Protein AF-A0A3C0M793-F1 (afdb_monomer_lite)

Foldseek 3Di:
DDPPFAEEEADDDPVQVVCVVVPHPHYYYLVVLVCVVVVDDPGPHYHYDPVRCVSNVD

Sequence (58 aa):
TGKTVRVGVFAKGAKADEAKAAGADVVGAEDLAEIVQKGTIDFDRCIATPDMMGLVGR

pLDDT: mean 80.67, std 8.55, range [46.53, 88.94]

Structure (mmCIF, N/CA/C/O backbone):
data_AF-A0A3C0M793-F1
#
_entry.id   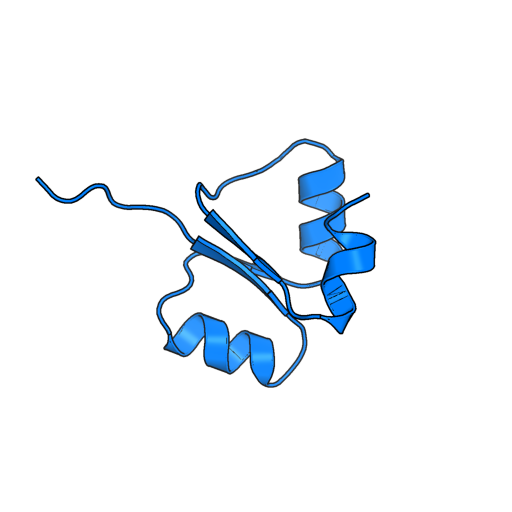AF-A0A3C0M793-F1
#
loop_
_atom_site.group_PDB
_atom_site.id
_atom_site.type_symbol
_atom_site.label_atom_id
_atom_site.label_alt_id
_atom_site.label_comp_id
_atom_site.label_asym_id
_atom_site.label_entity_id
_atom_site.label_seq_id
_atom_site.pdbx_PDB_ins_code
_atom_site.Cartn_x
_atom_site.Cartn_y
_atom_site.Cartn_z
_atom_site.occupancy
_atom_site.B_iso_or_equiv
_atom_site.auth_seq_id
_atom_site.auth_comp_id
_atom_site.auth_asym_id
_atom_site.auth_atom_id
_atom_site.pdbx_PDB_model_num
ATOM 1 N N . THR A 1 1 ? -19.603 -10.956 14.868 1.00 46.53 1 THR A N 1
ATOM 2 C CA . THR A 1 1 ? -19.724 -9.626 14.233 1.00 46.53 1 THR A CA 1
ATOM 3 C C . THR A 1 1 ? -18.387 -9.281 13.605 1.00 46.53 1 THR A C 1
ATOM 5 O O . THR A 1 1 ? -17.484 -8.828 14.294 1.00 46.53 1 THR A O 1
ATOM 8 N N . GLY A 1 2 ? -18.198 -9.641 12.332 1.00 54.41 2 GLY A N 1
ATOM 9 C CA . GLY A 1 2 ? -16.923 -9.441 11.639 1.00 54.41 2 GLY A CA 1
ATOM 10 C C . GLY A 1 2 ? -16.705 -7.960 11.359 1.00 54.41 2 GLY A C 1
ATOM 11 O O . GLY A 1 2 ? -17.565 -7.328 10.755 1.00 54.41 2 GLY A O 1
ATOM 12 N N . LYS A 1 3 ? -15.590 -7.392 11.823 1.00 59.97 3 LYS A N 1
ATOM 13 C CA . LYS A 1 3 ? -15.148 -6.078 11.350 1.00 59.9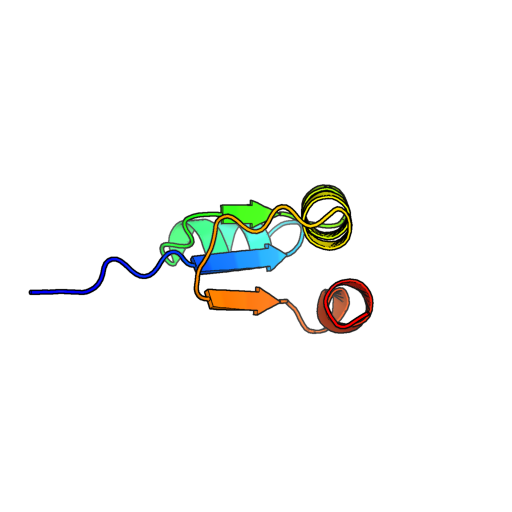7 3 LYS A CA 1
ATOM 14 C C . LYS A 1 3 ? -14.890 -6.198 9.850 1.00 59.97 3 LYS A C 1
ATOM 16 O O . LYS A 1 3 ? -14.006 -6.953 9.456 1.00 59.97 3 LYS A O 1
ATOM 21 N N . THR A 1 4 ? -15.650 -5.474 9.036 1.00 69.88 4 THR A N 1
ATOM 22 C CA . THR A 1 4 ? -15.320 -5.256 7.625 1.00 69.88 4 THR A CA 1
ATOM 23 C C . THR A 1 4 ? -14.106 -4.334 7.597 1.00 69.88 4 THR A C 1
ATOM 25 O O . THR A 1 4 ? -14.249 -3.122 7.708 1.00 69.88 4 THR A O 1
ATOM 28 N N . VAL A 1 5 ? -12.910 -4.920 7.600 1.00 82.31 5 VAL A N 1
ATOM 29 C CA . VAL A 1 5 ? -11.646 -4.182 7.507 1.00 82.31 5 VAL A CA 1
ATOM 30 C C . VAL A 1 5 ? -11.429 -3.865 6.039 1.00 82.31 5 VAL A C 1
ATOM 32 O O . VAL A 1 5 ? -11.329 -4.800 5.248 1.00 82.31 5 VAL A O 1
ATOM 35 N N . ARG A 1 6 ? -11.349 -2.582 5.681 1.00 87.19 6 ARG A N 1
ATOM 36 C CA . ARG A 1 6 ? -11.035 -2.195 4.304 1.00 87.19 6 ARG A CA 1
ATOM 37 C C . ARG A 1 6 ? -9.539 -2.307 4.054 1.00 87.19 6 ARG A C 1
ATOM 39 O O . ARG A 1 6 ? -8.743 -1.730 4.802 1.00 87.19 6 ARG A O 1
ATOM 46 N N . VAL A 1 7 ? -9.152 -3.028 3.008 1.00 88.19 7 VAL A N 1
ATOM 47 C CA . VAL A 1 7 ? -7.746 -3.259 2.652 1.00 88.19 7 VAL A CA 1
ATOM 48 C C . VAL A 1 7 ? -7.369 -2.447 1.414 1.00 88.19 7 VAL A C 1
ATOM 50 O O . VAL A 1 7 ? -7.904 -2.655 0.327 1.00 88.19 7 VAL A O 1
ATOM 53 N N . GLY A 1 8 ? -6.416 -1.533 1.592 1.00 88.94 8 GLY A N 1
ATOM 54 C CA . GLY A 1 8 ? -5.770 -0.769 0.535 1.00 88.94 8 GLY A CA 1
ATOM 55 C C . GLY A 1 8 ? -4.439 -1.398 0.141 1.00 88.94 8 GLY A C 1
ATOM 56 O O . GLY A 1 8 ? -3.584 -1.625 0.999 1.00 88.94 8 GLY A O 1
ATOM 57 N N . VAL A 1 9 ? -4.250 -1.670 -1.149 1.00 88.38 9 VAL A N 1
ATOM 58 C CA . VAL A 1 9 ? -3.026 -2.247 -1.700 1.00 88.38 9 VAL A CA 1
ATOM 59 C C . VAL A 1 9 ? -2.361 -1.292 -2.687 1.00 88.38 9 VAL A C 1
ATOM 61 O O . VAL A 1 9 ? -2.952 -0.898 -3.690 1.00 88.38 9 VAL A O 1
ATOM 64 N N . PHE A 1 10 ? -1.099 -0.962 -2.426 1.00 87.38 10 PHE A N 1
ATOM 65 C CA . PHE A 1 10 ? -0.255 -0.171 -3.311 1.00 87.38 10 PHE A CA 1
ATOM 66 C C . PHE A 1 10 ? 0.569 -1.095 -4.204 1.00 87.38 10 PHE A C 1
ATOM 68 O O . PHE A 1 10 ? 1.551 -1.690 -3.755 1.00 87.38 10 PHE A O 1
ATOM 75 N N . ALA A 1 11 ? 0.145 -1.245 -5.456 1.00 86.56 11 ALA A N 1
ATOM 76 C CA . ALA A 1 11 ? 0.758 -2.129 -6.439 1.00 86.56 11 ALA A CA 1
ATOM 77 C C . ALA A 1 11 ? 0.519 -1.621 -7.872 1.00 86.56 11 ALA A C 1
ATOM 79 O O . ALA A 1 11 ? -0.477 -0.959 -8.159 1.00 86.56 11 ALA A O 1
ATOM 80 N N . LYS A 1 12 ? 1.425 -1.967 -8.793 1.00 83.25 12 LYS A N 1
ATOM 81 C CA . LYS A 1 12 ? 1.316 -1.697 -10.240 1.00 83.25 12 LYS A CA 1
ATOM 82 C C . LYS A 1 12 ? 1.247 -3.002 -11.036 1.00 83.25 12 LYS A C 1
ATOM 84 O O . LYS A 1 12 ? 1.834 -4.008 -10.636 1.00 83.25 12 LYS A O 1
ATOM 89 N N . GLY A 1 13 ? 0.595 -2.952 -12.199 1.00 84.12 13 GLY A N 1
ATOM 90 C CA . GLY A 1 13 ? 0.558 -4.059 -13.163 1.00 84.12 13 GLY A CA 1
ATOM 91 C C . GLY A 1 13 ? -0.041 -5.340 -12.576 1.00 84.12 13 GLY A C 1
ATOM 92 O O . GLY A 1 13 ? -1.018 -5.278 -11.839 1.00 84.12 13 GLY A O 1
ATOM 93 N N . ALA A 1 14 ? 0.584 -6.490 -12.846 1.00 85.88 14 ALA A N 1
ATOM 94 C CA . ALA A 1 14 ? 0.082 -7.809 -12.437 1.00 85.88 14 ALA A CA 1
ATOM 95 C C . ALA A 1 14 ? -0.186 -7.937 -10.925 1.00 85.88 14 ALA A C 1
ATOM 97 O O . ALA A 1 14 ? -1.162 -8.556 -10.513 1.00 85.88 14 ALA A O 1
ATOM 98 N N . LYS A 1 15 ? 0.622 -7.274 -10.088 1.00 83.81 15 LYS A N 1
ATOM 99 C CA . LYS A 1 15 ? 0.433 -7.299 -8.631 1.00 83.81 15 LYS A CA 1
ATOM 100 C C . LYS A 1 15 ? -0.826 -6.558 -8.177 1.00 83.81 15 LYS A C 1
ATOM 102 O O . LYS A 1 15 ? -1.369 -6.878 -7.125 1.00 83.81 15 LYS A O 1
ATOM 107 N N . ALA A 1 16 ? -1.289 -5.572 -8.947 1.00 84.75 16 ALA A N 1
ATOM 108 C CA . ALA A 1 16 ? -2.551 -4.895 -8.672 1.00 84.75 16 ALA A CA 1
ATOM 109 C C . ALA A 1 16 ? -3.740 -5.826 -8.947 1.00 84.75 16 ALA A C 1
ATOM 111 O O . ALA A 1 16 ? -4.690 -5.867 -8.167 1.00 84.75 16 ALA A O 1
ATOM 112 N N . ASP A 1 17 ? -3.671 -6.606 -10.023 1.00 87.06 17 ASP A N 1
ATOM 113 C CA . ASP A 1 17 ? -4.713 -7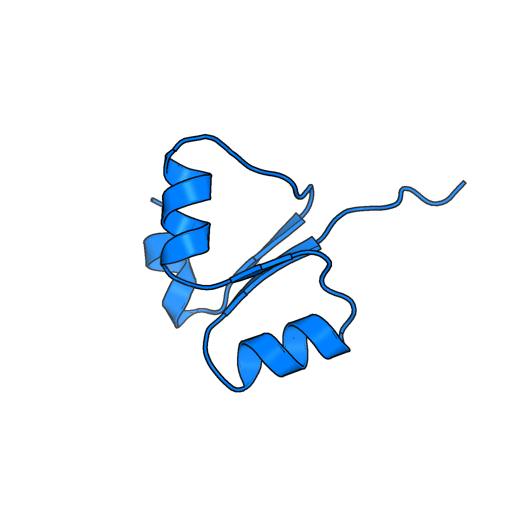.576 -10.360 1.00 87.06 17 ASP A CA 1
ATOM 114 C C . ASP A 1 17 ? -4.749 -8.735 -9.357 1.00 87.06 17 ASP A C 1
ATOM 116 O O . ASP A 1 17 ? -5.826 -9.114 -8.898 1.00 87.06 17 ASP A O 1
ATOM 120 N N . GLU A 1 18 ? -3.584 -9.226 -8.920 1.00 86.94 18 GLU A N 1
ATOM 121 C CA . GLU A 1 18 ? -3.481 -10.201 -7.826 1.00 86.94 18 GLU A CA 1
ATOM 122 C C . GLU A 1 18 ? -4.071 -9.659 -6.517 1.00 86.94 18 GLU A C 1
ATOM 124 O O . GLU A 1 18 ? -4.802 -10.367 -5.825 1.00 86.94 18 GLU A O 1
ATOM 129 N N . ALA A 1 19 ? -3.813 -8.390 -6.190 1.00 85.44 19 ALA A N 1
ATOM 130 C CA . ALA A 1 19 ? -4.366 -7.750 -5.002 1.00 85.44 19 ALA A CA 1
ATOM 131 C C . ALA A 1 19 ? -5.896 -7.641 -5.058 1.00 85.44 19 ALA A C 1
ATOM 133 O O . ALA A 1 19 ? -6.573 -7.964 -4.081 1.00 85.44 19 ALA A O 1
ATOM 134 N N . LYS A 1 20 ? -6.455 -7.245 -6.209 1.00 84.94 20 LYS A N 1
ATOM 135 C CA . LYS A 1 20 ? -7.911 -7.223 -6.417 1.00 84.94 20 LYS A CA 1
ATOM 136 C C . LYS A 1 20 ? -8.507 -8.624 -6.292 1.00 84.94 20 LYS A C 1
ATOM 138 O O . LYS A 1 20 ? -9.519 -8.796 -5.619 1.00 84.94 20 LYS A O 1
ATOM 143 N N . ALA A 1 21 ? -7.862 -9.631 -6.883 1.00 85.88 21 ALA A N 1
ATOM 144 C CA . ALA A 1 21 ? -8.299 -11.024 -6.799 1.00 85.88 21 ALA A CA 1
ATOM 145 C C . ALA A 1 21 ? -8.233 -11.587 -5.367 1.00 85.88 21 ALA A C 1
ATOM 147 O O . ALA A 1 21 ? -9.065 -12.410 -4.993 1.00 85.88 21 ALA A O 1
ATOM 148 N N . ALA A 1 22 ? -7.289 -11.115 -4.550 1.00 85.56 22 ALA A N 1
ATOM 149 C CA . ALA A 1 22 ? -7.161 -11.477 -3.140 1.00 85.56 22 ALA A CA 1
ATOM 150 C C . ALA A 1 22 ? -8.209 -10.809 -2.224 1.00 85.56 22 ALA A C 1
ATOM 152 O O . ALA A 1 22 ? -8.253 -11.117 -1.033 1.00 85.56 22 ALA A O 1
ATOM 153 N N . GLY A 1 23 ? -9.053 -9.916 -2.757 1.00 82.50 23 GLY A N 1
ATOM 154 C CA . GLY A 1 23 ? -10.087 -9.219 -1.992 1.00 82.50 23 GLY A CA 1
ATOM 155 C C . GLY A 1 23 ? -9.639 -7.877 -1.414 1.00 82.50 23 GLY A C 1
ATOM 156 O O . GLY A 1 23 ? -10.145 -7.468 -0.374 1.00 82.50 23 GLY A O 1
ATOM 157 N N . ALA A 1 24 ? -8.686 -7.196 -2.054 1.00 85.50 24 ALA A N 1
ATOM 158 C CA . ALA A 1 24 ? -8.396 -5.804 -1.735 1.00 85.50 24 ALA A CA 1
ATOM 159 C C . ALA A 1 24 ? -9.550 -4.888 -2.166 1.00 85.50 24 ALA A C 1
ATOM 161 O O . ALA A 1 24 ? -9.972 -4.919 -3.323 1.00 85.50 24 ALA A O 1
ATOM 162 N N . ASP A 1 25 ? -10.014 -4.036 -1.254 1.00 87.31 25 ASP A N 1
ATOM 163 C CA . ASP A 1 25 ? -11.061 -3.046 -1.521 1.00 87.31 25 ASP A CA 1
ATOM 164 C C . ASP A 1 25 ? -10.554 -1.899 -2.398 1.00 87.31 25 ASP A C 1
ATOM 166 O O . ASP A 1 25 ? -11.261 -1.408 -3.278 1.00 87.31 25 ASP A O 1
ATOM 170 N N . VAL A 1 26 ? -9.317 -1.459 -2.157 1.00 85.50 26 VAL A N 1
ATOM 171 C CA . VAL A 1 26 ? -8.706 -0.328 -2.858 1.00 85.50 26 VAL A CA 1
ATOM 172 C C . VAL A 1 26 ? -7.357 -0.772 -3.390 1.00 85.50 26 VAL A C 1
ATOM 174 O O . VAL A 1 26 ? -6.514 -1.225 -2.627 1.00 85.50 26 VAL A O 1
ATOM 177 N N . VAL A 1 27 ? -7.126 -0.640 -4.695 1.00 86.62 27 VAL A N 1
ATOM 178 C CA . VAL A 1 27 ? -5.832 -0.965 -5.304 1.00 86.62 27 VAL A CA 1
ATOM 179 C C . VAL A 1 27 ? -5.371 0.191 -6.169 1.00 86.62 27 VAL A C 1
ATOM 181 O O . VAL A 1 27 ? -6.117 0.647 -7.035 1.00 86.62 27 VAL A O 1
ATOM 184 N N . GLY A 1 28 ? -4.142 0.652 -5.952 1.00 84.25 28 GLY A N 1
ATOM 185 C CA . GLY A 1 28 ? -3.598 1.787 -6.684 1.00 84.25 28 GLY A CA 1
ATOM 186 C C . GLY A 1 28 ? -2.082 1.887 -6.626 1.00 84.25 28 GLY A C 1
ATOM 187 O O . GLY A 1 28 ? -1.407 1.080 -6.001 1.00 84.25 28 GLY A O 1
ATOM 188 N N . ALA A 1 29 ? -1.549 2.878 -7.325 1.00 82.19 29 ALA A N 1
ATOM 189 C CA . ALA A 1 29 ? -0.122 3.064 -7.536 1.00 82.19 29 ALA A CA 1
ATOM 190 C C . ALA A 1 29 ? 0.302 4.463 -7.058 1.00 82.19 29 ALA A C 1
ATOM 192 O O . ALA A 1 29 ? 0.009 4.844 -5.928 1.00 82.19 29 ALA A O 1
ATOM 193 N N . GLU A 1 30 ? 0.961 5.237 -7.919 1.00 81.88 30 GLU A N 1
ATOM 194 C CA . GLU A 1 30 ? 1.408 6.603 -7.625 1.00 81.88 30 GLU A CA 1
ATOM 195 C C . GLU A 1 30 ? 0.238 7.555 -7.361 1.00 81.88 30 GLU A C 1
ATOM 197 O O . GLU A 1 30 ? 0.288 8.310 -6.395 1.00 81.88 30 GLU A O 1
ATOM 202 N N . ASP A 1 31 ? -0.851 7.448 -8.126 1.00 82.38 31 ASP 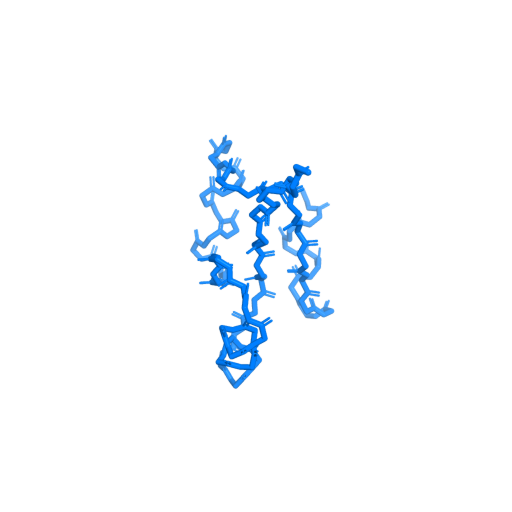A N 1
ATOM 203 C CA . ASP A 1 31 ? -2.024 8.316 -7.958 1.00 82.38 31 ASP A CA 1
ATOM 204 C C . ASP A 1 31 ? -2.684 8.135 -6.584 1.00 82.38 31 ASP A C 1
ATOM 206 O O . ASP A 1 31 ? -3.063 9.098 -5.918 1.00 82.38 31 ASP A O 1
ATOM 210 N N . LEU A 1 32 ? -2.787 6.883 -6.124 1.00 81.62 32 LEU A N 1
ATOM 211 C CA . LEU A 1 32 ? -3.344 6.568 -4.811 1.00 81.62 32 LEU A CA 1
ATOM 212 C C . LEU A 1 32 ? -2.397 7.021 -3.695 1.00 81.62 32 LEU A C 1
ATOM 214 O O . LEU A 1 32 ? -2.855 7.527 -2.674 1.00 81.62 32 LEU A O 1
ATOM 218 N N . ALA A 1 33 ? -1.084 6.870 -3.892 1.00 80.94 33 ALA A N 1
ATOM 219 C CA . ALA A 1 33 ? -0.084 7.346 -2.943 1.00 80.94 33 ALA A CA 1
ATOM 220 C C . ALA A 1 33 ? -0.127 8.874 -2.79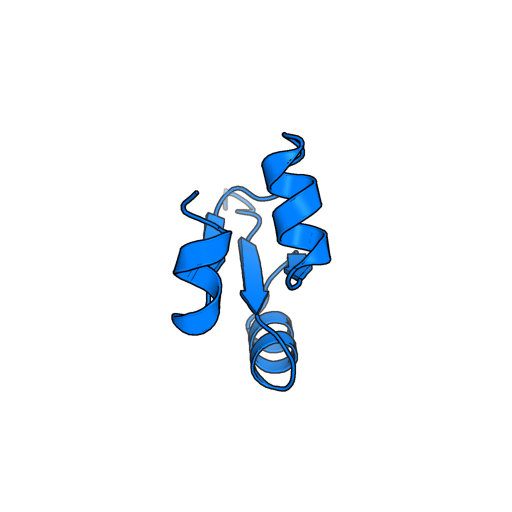5 1.00 80.94 33 ALA A C 1
ATOM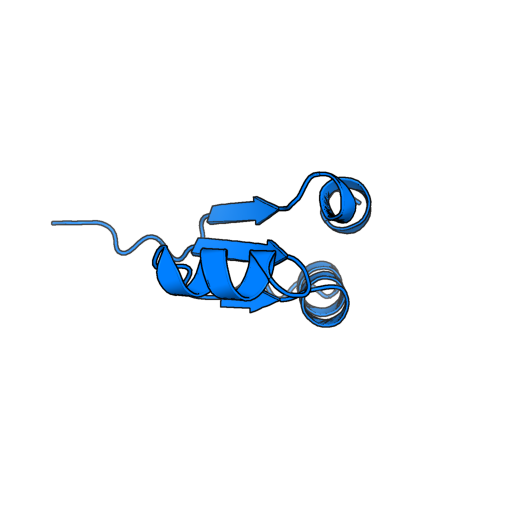 222 O O . ALA A 1 33 ? -0.064 9.370 -1.674 1.00 80.94 33 ALA A O 1
ATOM 223 N N . GLU A 1 34 ? -0.321 9.623 -3.882 1.00 84.00 34 GLU A N 1
ATOM 224 C CA . GLU A 1 34 ? -0.533 11.072 -3.820 1.00 84.00 34 GLU A CA 1
ATOM 225 C C . GLU A 1 34 ? -1.812 11.457 -3.066 1.00 84.00 34 GLU A C 1
ATOM 227 O O . GLU A 1 34 ? -1.800 12.403 -2.280 1.00 84.00 34 GLU A O 1
ATOM 232 N N . ILE A 1 35 ? -2.924 10.753 -3.295 1.00 82.06 35 ILE A N 1
ATOM 233 C CA . ILE A 1 35 ? -4.201 10.996 -2.597 1.00 82.06 35 ILE A CA 1
ATOM 234 C C . ILE A 1 35 ? -4.049 10.746 -1.088 1.00 82.06 35 ILE A C 1
ATOM 236 O O . ILE A 1 35 ? -4.522 11.534 -0.263 1.00 82.06 35 ILE A O 1
ATOM 240 N N . VAL A 1 36 ? -3.319 9.691 -0.735 1.00 83.19 36 VAL A N 1
ATOM 241 C CA . VAL A 1 36 ? -3.002 9.319 0.648 1.00 83.19 36 VAL A CA 1
ATOM 242 C C . VAL A 1 36 ? -2.068 10.341 1.294 1.00 83.19 36 VAL A C 1
ATOM 244 O O . VAL A 1 36 ? -2.333 10.773 2.414 1.00 83.19 36 VAL A O 1
ATOM 247 N N . GLN A 1 37 ? -1.054 10.831 0.573 1.00 78.38 37 GLN A N 1
ATOM 248 C CA . GLN A 1 37 ? -0.198 11.939 1.024 1.00 78.38 37 GLN A CA 1
ATOM 249 C C . GLN A 1 37 ? -0.973 13.256 1.188 1.00 78.38 37 GLN A C 1
ATOM 251 O O . GLN A 1 37 ? -0.653 14.057 2.063 1.00 78.38 37 GLN A O 1
ATOM 256 N N . LYS A 1 38 ? -2.029 13.475 0.396 1.00 83.12 38 LYS A N 1
ATOM 257 C CA . LYS A 1 38 ? -2.957 14.611 0.545 1.00 83.12 38 LYS A CA 1
ATOM 258 C C . LYS A 1 38 ? -3.916 14.450 1.737 1.00 83.12 38 LYS A C 1
ATOM 260 O O . LYS A 1 38 ? -4.718 15.345 1.989 1.00 83.12 38 LYS A O 1
ATOM 265 N N . GLY A 1 39 ? -3.826 13.347 2.485 1.00 79.31 39 GLY A N 1
ATOM 266 C CA . GLY A 1 39 ? -4.578 13.100 3.718 1.00 79.31 39 GLY A CA 1
ATOM 267 C C . GLY A 1 39 ? -5.885 12.330 3.529 1.00 79.31 39 GLY A C 1
ATOM 268 O O . GLY A 1 39 ? -6.662 12.221 4.473 1.00 79.31 39 GLY A O 1
ATOM 269 N N . THR A 1 40 ? -6.147 11.793 2.335 1.00 77.38 40 THR A N 1
ATOM 270 C CA . THR A 1 40 ? -7.347 10.986 2.070 1.00 77.38 40 THR A CA 1
ATOM 271 C C . THR A 1 40 ? -6.988 9.504 2.120 1.00 77.38 40 THR A C 1
ATOM 273 O O . THR A 1 40 ? -6.329 8.984 1.222 1.00 77.38 40 THR A O 1
ATOM 276 N N . ILE A 1 41 ? -7.406 8.824 3.189 1.00 81.69 41 ILE A N 1
ATOM 277 C CA . ILE A 1 41 ? -7.176 7.391 3.405 1.00 81.69 41 ILE A CA 1
ATOM 278 C C . ILE A 1 41 ? -8.526 6.721 3.665 1.00 81.69 41 ILE A C 1
ATOM 280 O O . ILE A 1 41 ? -9.126 6.921 4.716 1.00 81.69 41 ILE A O 1
ATOM 284 N N . ASP A 1 42 ? -8.989 5.914 2.711 1.00 80.31 42 ASP A N 1
ATOM 285 C CA . ASP A 1 42 ? -10.295 5.230 2.751 1.00 80.31 42 ASP A CA 1
ATOM 286 C C . ASP A 1 42 ? -10.208 3.742 3.150 1.00 80.31 42 ASP A C 1
ATOM 288 O O . ASP A 1 42 ? -11.160 2.973 2.974 1.00 80.31 42 ASP A O 1
ATOM 292 N N . PHE A 1 43 ? -9.062 3.316 3.684 1.00 85.56 43 PHE A N 1
ATOM 293 C CA . PHE A 1 43 ? -8.796 1.940 4.097 1.00 85.56 43 PHE A CA 1
ATOM 294 C C . PHE A 1 43 ? -8.205 1.871 5.510 1.00 85.56 43 PHE A C 1
ATOM 296 O O . PHE A 1 43 ? -7.472 2.754 5.946 1.00 85.56 43 PHE A O 1
ATOM 303 N N . ASP A 1 44 ? -8.484 0.775 6.210 1.00 85.50 44 ASP A N 1
ATOM 304 C CA . ASP A 1 44 ? -7.987 0.522 7.566 1.00 85.50 44 ASP A CA 1
ATOM 305 C C . ASP A 1 44 ? -6.625 -0.187 7.558 1.00 85.50 44 ASP A C 1
ATOM 307 O O . ASP A 1 44 ? -5.842 -0.100 8.508 1.00 85.50 44 ASP A O 1
ATOM 311 N N . ARG A 1 45 ? -6.345 -0.944 6.490 1.00 83.75 45 ARG A N 1
ATOM 312 C CA . ARG A 1 45 ? -5.138 -1.761 6.346 1.00 83.75 45 ARG A CA 1
ATOM 313 C C . ARG A 1 45 ? -4.413 -1.405 5.054 1.00 83.75 45 ARG A C 1
ATOM 315 O O . ARG A 1 45 ? -4.982 -1.537 3.981 1.00 83.75 45 ARG A O 1
ATOM 322 N N . CYS A 1 46 ? -3.149 -1.006 5.166 1.00 84.00 46 CYS A N 1
ATOM 323 C CA . CYS A 1 46 ? -2.251 -0.767 4.038 1.00 84.00 46 CYS A CA 1
ATOM 324 C C . CYS A 1 46 ? -1.399 -2.011 3.764 1.00 84.00 46 CYS A C 1
ATOM 326 O O . CYS A 1 46 ? -0.795 -2.566 4.686 1.00 84.00 46 CYS A O 1
ATOM 328 N N . ILE A 1 47 ? -1.315 -2.417 2.501 1.00 85.56 47 ILE A N 1
ATOM 329 C CA . ILE A 1 47 ? -0.328 -3.369 1.991 1.00 85.56 47 ILE A CA 1
ATOM 330 C C . ILE A 1 47 ? 0.356 -2.697 0.807 1.00 85.56 47 ILE A C 1
ATOM 332 O O . ILE A 1 47 ? -0.306 -2.134 -0.049 1.00 85.56 47 ILE A O 1
ATOM 336 N N . ALA A 1 48 ? 1.676 -2.746 0.728 1.00 85.38 48 ALA A N 1
ATOM 337 C CA . ALA A 1 48 ? 2.405 -2.195 -0.406 1.00 85.38 48 ALA A CA 1
ATOM 338 C C . ALA A 1 48 ? 3.387 -3.230 -0.932 1.00 85.38 48 ALA A C 1
ATOM 340 O O . ALA A 1 48 ? 3.945 -4.022 -0.166 1.00 85.38 48 ALA A O 1
ATOM 341 N N . THR A 1 49 ? 3.617 -3.222 -2.239 1.00 83.12 49 THR A N 1
ATOM 342 C CA . THR A 1 49 ? 4.719 -3.984 -2.818 1.00 83.12 49 THR A CA 1
ATOM 343 C C . THR A 1 49 ? 6.054 -3.350 -2.402 1.00 83.12 49 THR A C 1
ATOM 345 O O . THR A 1 49 ? 6.103 -2.143 -2.156 1.00 83.12 49 THR A O 1
ATOM 348 N N . PRO A 1 50 ? 7.153 -4.120 -2.281 1.00 80.19 50 PRO A N 1
ATOM 349 C CA . PRO A 1 50 ? 8.431 -3.588 -1.786 1.00 80.19 50 PRO A CA 1
ATOM 350 C C . PRO A 1 50 ? 8.946 -2.382 -2.585 1.00 80.19 50 PRO A C 1
ATOM 352 O O . PRO A 1 50 ? 9.517 -1.455 -2.022 1.00 80.19 50 PRO A O 1
ATOM 355 N N . ASP A 1 51 ? 8.678 -2.372 -3.889 1.00 80.69 51 ASP A N 1
ATOM 356 C CA . ASP A 1 51 ? 8.950 -1.275 -4.821 1.00 80.69 51 ASP A CA 1
ATOM 357 C C . ASP A 1 51 ? 8.164 0.016 -4.513 1.00 80.69 51 ASP A C 1
ATOM 359 O O . ASP A 1 51 ? 8.642 1.110 -4.803 1.00 80.69 51 ASP A O 1
ATOM 363 N N . MET A 1 52 ? 6.994 -0.095 -3.881 1.00 75.56 52 MET A N 1
ATOM 364 C CA . MET A 1 52 ? 6.106 1.018 -3.521 1.00 75.56 52 MET A CA 1
ATOM 365 C C . MET A 1 52 ? 6.270 1.495 -2.077 1.00 75.56 52 MET A C 1
ATOM 367 O O . MET A 1 52 ? 5.865 2.611 -1.751 1.00 75.56 52 MET A O 1
ATOM 371 N N . MET A 1 53 ? 6.874 0.689 -1.197 1.00 80.38 53 MET A N 1
ATOM 372 C CA . MET A 1 53 ? 7.022 1.031 0.225 1.00 80.38 53 MET A CA 1
ATOM 373 C C . MET A 1 53 ? 7.785 2.345 0.454 1.00 80.38 53 MET A C 1
ATOM 375 O O . MET A 1 53 ? 7.469 3.068 1.394 1.00 80.38 53 MET A O 1
ATOM 379 N N . GLY A 1 54 ? 8.737 2.696 -0.418 1.00 77.12 54 GLY A N 1
ATOM 380 C CA . GLY A 1 54 ? 9.474 3.963 -0.327 1.00 77.12 54 GLY A CA 1
ATOM 381 C C . GLY A 1 54 ? 8.642 5.211 -0.658 1.00 77.12 54 GLY A C 1
ATOM 382 O O . GLY A 1 54 ? 8.984 6.302 -0.210 1.00 77.12 54 GLY A O 1
ATOM 383 N N . LEU A 1 55 ? 7.556 5.056 -1.423 1.00 71.06 55 LEU A N 1
ATOM 384 C CA . LEU A 1 55 ? 6.634 6.138 -1.787 1.00 71.06 55 LEU A CA 1
ATOM 385 C C . LEU A 1 55 ? 5.510 6.297 -0.751 1.00 71.06 55 LEU A C 1
ATOM 387 O O . LEU A 1 55 ? 5.060 7.409 -0.491 1.00 71.06 55 LEU A O 1
ATOM 391 N N . VAL A 1 56 ? 5.060 5.177 -0.178 1.00 68.62 56 VAL A N 1
ATOM 392 C CA . VAL A 1 56 ? 3.947 5.114 0.784 1.00 68.62 56 VAL A CA 1
ATOM 393 C C . VAL A 1 56 ? 4.398 5.426 2.213 1.00 68.62 56 VAL A C 1
ATOM 395 O O . VAL A 1 56 ? 3.625 5.970 2.992 1.00 68.62 56 VAL A O 1
ATOM 398 N N . GLY A 1 57 ? 5.636 5.081 2.577 1.00 66.19 57 GLY A N 1
ATOM 399 C CA . GLY A 1 57 ? 6.187 5.307 3.918 1.00 66.19 57 GLY A CA 1
ATOM 400 C C . GLY A 1 57 ? 6.807 6.689 4.140 1.00 66.19 57 GLY A C 1
ATOM 401 O O . GLY A 1 57 ? 7.555 6.846 5.104 1.00 66.19 57 GLY A O 1
ATOM 402 N N . ARG A 1 58 ? 6.574 7.640 3.231 1.00 58.59 58 ARG A N 1
ATOM 403 C CA . ARG A 1 58 ? 7.146 8.988 3.283 1.00 58.59 58 ARG A CA 1
ATOM 404 C C . ARG A 1 58 ? 6.193 9.992 3.912 1.00 58.59 58 ARG A C 1
ATOM 406 O O . ARG A 1 58 ? 4.974 9.858 3.680 1.00 58.59 58 ARG A O 1
#

Secondary structure (DSSP, 8-state):
------EEEE--THHHHHHHHTT-SEEESHHHHHHHHTT----SEEEE-TTTHHHH--

Radius of gyration: 11.12 Å; chains: 1; bounding box: 29×26×27 Å